Protein AF-A0A6A7Y2H7-F1 (afdb_monomer_lite)

Structure (mmCIF, N/CA/C/O backbone):
data_AF-A0A6A7Y2H7-F1
#
_entry.id   AF-A0A6A7Y2H7-F1
#
loop_
_atom_site.group_PDB
_atom_site.id
_atom_site.type_symbol
_atom_site.label_atom_id
_atom_site.label_alt_id
_atom_site.label_comp_id
_atom_site.label_asym_id
_atom_site.label_entity_id
_atom_site.label_seq_id
_atom_site.pdbx_PDB_ins_code
_atom_site.Cartn_x
_atom_site.Cartn_y
_atom_site.Cartn_z
_atom_site.occupancy
_atom_site.B_iso_or_equiv
_atom_site.auth_seq_id
_atom_site.auth_comp_id
_atom_site.auth_asym_id
_atom_site.auth_atom_id
_atom_site.pdbx_PDB_model_num
ATOM 1 N N . MET A 1 1 ? 47.566 62.507 -9.647 1.00 36.50 1 MET A N 1
ATOM 2 C CA . MET A 1 1 ? 47.932 61.097 -9.901 1.00 36.50 1 MET A CA 1
ATOM 3 C C . MET A 1 1 ? 47.512 60.290 -8.685 1.00 36.50 1 MET A C 1
ATOM 5 O O . MET A 1 1 ? 47.895 60.657 -7.585 1.00 36.50 1 MET A O 1
ATOM 9 N N . ALA A 1 2 ? 46.610 59.323 -8.864 1.00 34.62 2 ALA A N 1
ATOM 10 C CA . ALA A 1 2 ? 45.900 58.640 -7.782 1.00 34.62 2 ALA A CA 1
ATOM 11 C C . ALA A 1 2 ? 46.822 57.700 -6.985 1.00 34.62 2 ALA A C 1
ATOM 13 O O . ALA A 1 2 ? 47.440 56.808 -7.562 1.00 34.62 2 ALA A O 1
ATOM 14 N N . GLN A 1 3 ? 46.883 57.882 -5.665 1.00 44.72 3 GLN A N 1
ATOM 15 C CA . GLN A 1 3 ? 47.573 56.989 -4.734 1.00 44.72 3 GLN A CA 1
ATOM 16 C C . GLN A 1 3 ? 46.531 56.123 -4.003 1.00 44.72 3 GLN A C 1
ATOM 18 O O . GLN A 1 3 ? 45.800 56.595 -3.143 1.00 44.72 3 GLN A O 1
ATOM 23 N N . VAL A 1 4 ? 46.436 54.870 -4.455 1.00 47.97 4 VAL A N 1
ATOM 24 C CA . VAL A 1 4 ? 46.178 53.621 -3.708 1.00 47.97 4 VAL A CA 1
ATOM 25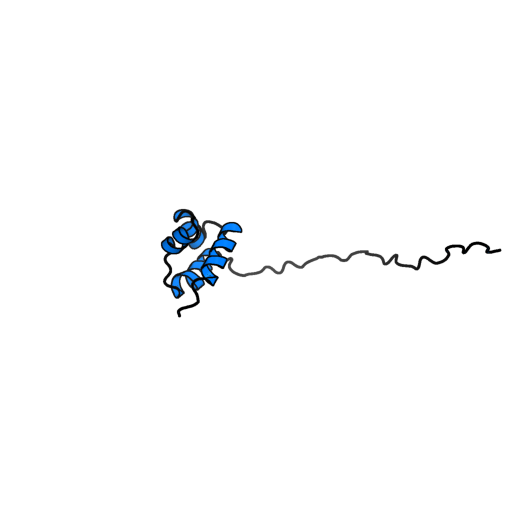 C C . VAL A 1 4 ? 45.254 53.705 -2.475 1.00 47.97 4 VAL A C 1
ATOM 27 O O . VAL A 1 4 ? 45.681 54.047 -1.375 1.00 47.97 4 VAL A O 1
ATOM 30 N N . LEU A 1 5 ? 44.004 53.251 -2.635 1.00 43.19 5 LEU A N 1
ATOM 31 C CA . LEU A 1 5 ? 43.118 52.866 -1.531 1.00 43.19 5 LEU A CA 1
ATOM 32 C C . LEU A 1 5 ? 43.642 51.586 -0.863 1.00 43.19 5 LEU A C 1
ATOM 34 O O . LEU A 1 5 ? 43.567 50.489 -1.416 1.00 43.19 5 LEU A O 1
ATOM 38 N N . HIS A 1 6 ? 44.174 51.759 0.340 1.00 41.97 6 HIS A N 1
ATOM 39 C CA . HIS A 1 6 ? 44.498 50.704 1.289 1.00 41.97 6 HIS A CA 1
ATOM 40 C C . HIS A 1 6 ? 43.188 50.071 1.806 1.00 41.97 6 HIS A C 1
ATOM 42 O O . HIS A 1 6 ? 42.303 50.769 2.302 1.00 41.97 6 HIS A O 1
ATOM 48 N N . LEU A 1 7 ? 43.043 48.754 1.632 1.00 54.06 7 LEU A N 1
ATOM 49 C CA . LEU A 1 7 ? 41.896 47.941 2.055 1.00 54.06 7 LEU A CA 1
ATOM 50 C C . LEU A 1 7 ? 41.875 47.762 3.582 1.00 54.06 7 LEU A C 1
ATOM 52 O O . LEU A 1 7 ? 42.197 46.691 4.085 1.00 54.06 7 LEU A O 1
ATOM 56 N N . GLU A 1 8 ? 41.439 48.778 4.319 1.00 49.75 8 GLU A N 1
ATOM 57 C CA . GLU A 1 8 ? 41.144 48.656 5.749 1.00 49.75 8 GLU A CA 1
ATOM 58 C C . GLU A 1 8 ? 39.628 48.620 5.967 1.00 49.75 8 GLU A C 1
ATOM 60 O O . GLU A 1 8 ? 38.917 49.581 5.677 1.00 49.75 8 GLU A O 1
ATOM 65 N N . GLY A 1 9 ? 39.124 47.493 6.485 1.00 48.78 9 GLY A N 1
ATOM 66 C CA . GLY A 1 9 ? 37.750 47.418 6.992 1.00 48.78 9 GLY A CA 1
ATOM 67 C C . GLY A 1 9 ? 36.923 46.196 6.596 1.00 48.78 9 GLY A C 1
ATOM 68 O O . GLY A 1 9 ? 35.727 46.335 6.342 1.00 48.78 9 GLY A O 1
ATOM 69 N N . ARG A 1 10 ? 37.481 44.974 6.595 1.00 47.91 10 ARG A N 1
ATOM 70 C CA . ARG A 1 10 ? 36.640 43.758 6.635 1.00 47.91 10 ARG A CA 1
ATOM 71 C C . ARG A 1 10 ? 36.044 43.592 8.030 1.00 47.91 10 ARG A C 1
ATOM 73 O O . ARG A 1 10 ? 36.596 42.953 8.923 1.00 47.91 10 ARG A O 1
ATOM 80 N N . GLN A 1 11 ? 34.896 44.235 8.183 1.00 50.62 11 GLN A N 1
ATOM 81 C CA . GL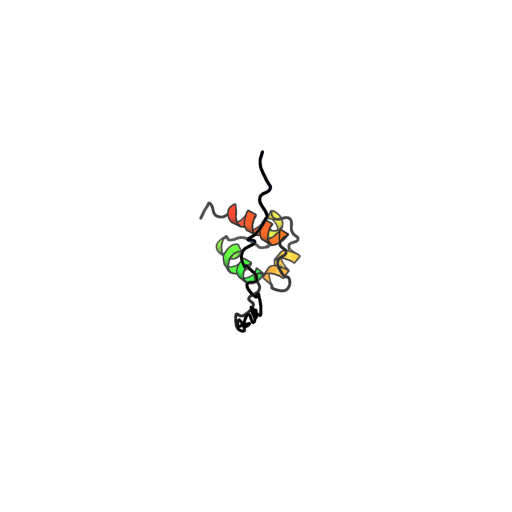N A 1 11 ? 34.013 44.191 9.332 1.00 50.62 11 GLN A CA 1
ATOM 82 C C . GLN A 1 11 ? 33.814 42.764 9.860 1.00 50.62 11 GLN A C 1
ATOM 84 O O . GLN A 1 11 ? 33.36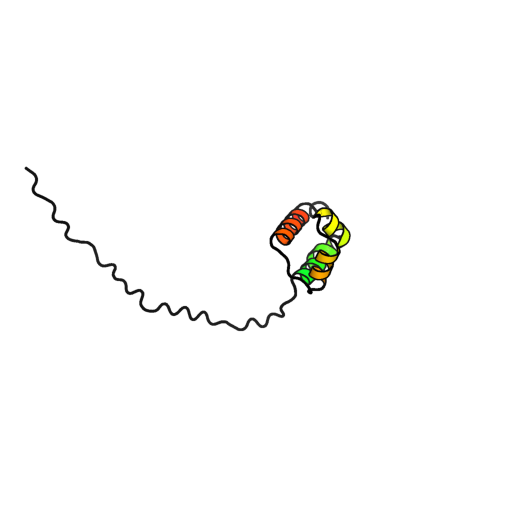3 41.847 9.179 1.00 50.62 11 GLN A O 1
ATOM 89 N N . ARG A 1 12 ? 34.154 42.638 11.141 1.00 51.50 12 ARG A N 1
ATOM 90 C CA . ARG A 1 12 ? 33.628 41.733 12.165 1.00 51.50 12 ARG A CA 1
ATOM 91 C C . ARG A 1 12 ? 32.358 40.955 11.777 1.00 51.50 12 ARG A C 1
ATOM 93 O O . ARG A 1 12 ? 31.255 41.345 12.142 1.00 51.50 12 ARG A O 1
ATOM 100 N N . LEU A 1 13 ? 32.526 39.756 11.226 1.00 49.78 13 LEU A N 1
ATOM 101 C CA . LEU A 1 13 ? 31.540 38.674 11.344 1.00 49.78 13 LEU A CA 1
ATOM 102 C C . LEU A 1 13 ? 32.218 37.345 11.702 1.00 49.78 13 LEU A C 1
ATOM 104 O O . LEU A 1 13 ? 31.941 36.295 11.141 1.00 49.78 13 LEU A O 1
ATOM 108 N N . ARG A 1 14 ? 33.065 37.361 12.737 1.00 49.06 14 ARG A N 1
ATOM 109 C CA . ARG A 1 14 ? 33.327 36.157 13.544 1.00 49.06 14 ARG A CA 1
ATOM 110 C C . ARG A 1 14 ? 32.239 36.015 14.610 1.00 49.06 14 ARG A C 1
ATOM 112 O O . ARG A 1 14 ? 32.516 36.001 15.806 1.00 49.06 14 ARG A O 1
ATOM 119 N N . ARG A 1 15 ? 30.973 35.915 14.189 1.00 47.66 15 ARG A N 1
ATOM 120 C CA . ARG A 1 15 ? 29.905 35.424 15.071 1.00 47.66 15 ARG A CA 1
ATOM 121 C C . ARG A 1 15 ? 30.033 33.908 15.161 1.00 47.66 15 ARG A C 1
ATOM 123 O O . ARG A 1 15 ? 29.394 33.166 14.435 1.00 47.66 15 ARG A O 1
ATOM 130 N N . ARG A 1 16 ? 30.955 33.487 16.027 1.00 48.38 16 ARG A N 1
ATOM 131 C CA . ARG A 1 16 ? 30.797 32.411 17.012 1.00 48.38 16 ARG A CA 1
ATOM 132 C C . ARG A 1 16 ? 29.570 31.511 16.770 1.00 48.38 16 ARG A C 1
ATOM 134 O O . ARG A 1 16 ? 28.586 31.609 17.492 1.00 48.38 16 ARG A O 1
ATOM 141 N N . ILE A 1 17 ? 29.656 30.588 15.811 1.00 55.72 17 ILE A N 1
ATOM 142 C CA . ILE A 1 17 ? 28.769 29.416 15.758 1.00 55.72 17 ILE A CA 1
ATOM 143 C C . ILE A 1 17 ? 29.295 28.432 16.810 1.00 55.72 17 ILE A C 1
ATOM 145 O O . ILE A 1 17 ? 29.878 27.399 16.505 1.00 55.72 17 ILE A O 1
ATOM 149 N N . VAL A 1 18 ? 29.200 28.808 18.085 1.00 57.47 18 VAL A N 1
ATOM 150 C CA . VAL A 1 18 ? 29.521 27.911 19.195 1.00 57.47 18 VAL A CA 1
ATOM 151 C C . VAL A 1 18 ? 28.192 27.441 19.759 1.00 57.47 18 VAL A C 1
ATOM 153 O O . VAL A 1 18 ? 27.511 28.183 20.456 1.00 57.47 18 VAL A O 1
ATOM 156 N N . ARG A 1 19 ? 27.866 26.185 19.438 1.00 53.53 19 ARG A N 1
ATOM 157 C CA . ARG A 1 19 ? 26.801 25.363 20.029 1.00 53.53 19 ARG A CA 1
ATOM 158 C C . ARG A 1 19 ? 25.360 25.824 19.798 1.00 53.53 19 ARG A C 1
ATOM 160 O O . ARG A 1 19 ? 24.620 26.038 20.755 1.00 53.53 19 ARG A O 1
ATOM 167 N N . LEU A 1 20 ? 24.886 25.771 18.555 1.00 56.56 20 LEU A N 1
ATOM 168 C CA . LEU A 1 20 ? 23.491 25.362 18.384 1.00 56.56 20 LEU A CA 1
ATOM 169 C C . LEU A 1 20 ? 23.445 23.852 18.666 1.00 56.56 20 LEU A C 1
ATOM 171 O O . LEU A 1 20 ? 23.725 23.029 17.800 1.00 56.56 20 LEU A O 1
ATOM 175 N N . SER A 1 21 ? 23.221 23.483 19.929 1.00 61.84 21 SER A N 1
ATOM 176 C CA . SER A 1 21 ? 22.933 22.096 20.281 1.00 61.84 21 SER A CA 1
ATOM 177 C C . SER A 1 21 ? 21.579 21.775 19.665 1.00 61.84 21 SER A C 1
ATOM 179 O O . SER A 1 21 ? 20.545 22.105 20.237 1.00 61.84 21 SER A O 1
ATOM 181 N N . LEU A 1 22 ? 21.588 21.140 18.494 1.00 65.69 22 LEU A N 1
ATOM 182 C CA . LEU A 1 22 ? 20.423 20.467 17.926 1.00 65.69 22 LEU A CA 1
ATOM 183 C C . LEU A 1 22 ? 20.089 19.235 18.783 1.00 65.69 22 LEU A C 1
ATOM 185 O O . LEU A 1 22 ? 20.042 18.111 18.296 1.00 65.69 22 LEU A O 1
ATOM 189 N N . ARG A 1 23 ? 19.856 19.423 20.087 1.00 61.91 23 ARG A N 1
ATOM 190 C CA . ARG A 1 23 ? 19.036 18.493 20.855 1.00 61.91 23 ARG A CA 1
ATOM 191 C C . ARG A 1 23 ? 17.605 18.719 20.389 1.00 61.91 23 ARG A C 1
ATOM 193 O O . ARG A 1 23 ? 16.813 19.362 21.067 1.00 61.91 23 ARG A O 1
ATOM 200 N N . SER A 1 24 ? 17.294 18.213 19.196 1.00 62.31 24 SER A N 1
ATOM 201 C CA . SER A 1 24 ? 15.916 17.922 18.840 1.00 62.31 24 SER A CA 1
ATOM 202 C C . SER A 1 24 ? 15.459 16.876 19.850 1.00 62.31 24 SER A C 1
ATOM 204 O O . SER A 1 24 ? 15.821 15.702 19.740 1.00 62.31 24 SER A O 1
ATOM 206 N N . GLY A 1 25 ? 14.772 17.315 20.903 1.00 60.38 25 GLY A N 1
ATOM 207 C CA . GLY A 1 25 ? 14.103 16.409 21.818 1.00 60.38 25 GLY A CA 1
ATOM 208 C C . GLY A 1 25 ? 13.187 15.532 20.980 1.00 60.38 25 GLY A C 1
ATOM 209 O O . GLY A 1 25 ? 12.208 16.018 20.417 1.00 60.38 25 GLY A O 1
ATOM 210 N N . GLN A 1 26 ? 13.548 14.260 20.825 1.00 66.12 26 GLN A N 1
ATOM 211 C CA . GLN A 1 26 ? 12.633 13.275 20.282 1.00 66.12 26 GLN A CA 1
ATOM 212 C C . GLN A 1 26 ? 11.539 13.106 21.331 1.00 66.12 26 GLN A C 1
ATOM 214 O O . GLN A 1 26 ? 11.717 12.397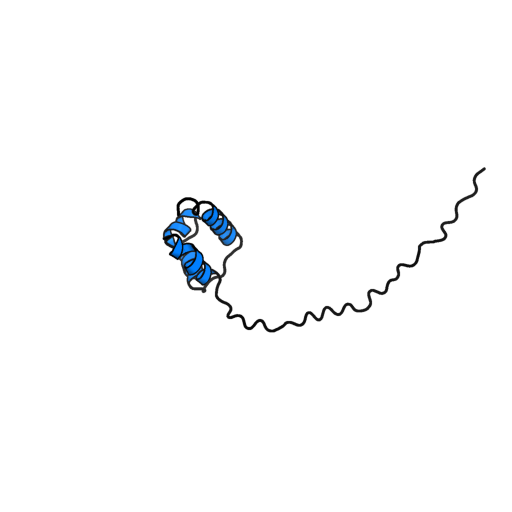 22.317 1.00 66.12 26 GLN A O 1
ATOM 219 N N . MET A 1 27 ? 10.428 13.818 21.156 1.00 66.69 27 MET A N 1
ATOM 220 C CA . MET A 1 27 ? 9.204 13.472 21.861 1.00 66.69 27 MET A CA 1
ATOM 221 C C . MET A 1 27 ? 8.779 12.105 21.322 1.00 66.69 27 MET A C 1
ATOM 223 O O . MET A 1 27 ? 8.622 11.984 20.100 1.00 66.69 27 MET A O 1
ATOM 227 N N . PRO A 1 28 ? 8.638 11.069 22.168 1.00 64.38 28 PRO A N 1
ATOM 228 C CA . PRO A 1 28 ? 8.142 9.785 21.709 1.00 64.38 28 PRO A CA 1
ATOM 229 C C . PRO A 1 28 ? 6.738 10.022 21.160 1.00 64.38 28 PRO A C 1
ATOM 231 O O . PRO A 1 28 ? 5.792 10.291 21.898 1.00 64.38 28 PRO A O 1
ATOM 234 N N . ARG A 1 29 ? 6.613 9.996 19.832 1.00 65.81 29 ARG A N 1
ATOM 235 C CA . ARG A 1 29 ? 5.318 10.047 19.169 1.00 65.81 29 ARG A CA 1
ATOM 236 C C . ARG A 1 29 ? 4.641 8.715 19.456 1.00 65.81 29 ARG A C 1
ATOM 238 O O . ARG A 1 29 ? 4.893 7.739 18.759 1.00 65.81 29 ARG A O 1
ATOM 245 N N . ASN A 1 30 ? 3.809 8.685 20.495 1.00 63.06 30 ASN A N 1
ATOM 246 C CA . ASN A 1 30 ? 2.906 7.575 20.787 1.00 63.06 30 ASN A CA 1
ATOM 247 C C . ASN A 1 30 ? 1.706 7.628 19.830 1.00 63.06 30 ASN A C 1
ATOM 249 O O . ASN A 1 30 ? 0.560 7.781 20.239 1.00 63.06 30 ASN A O 1
ATOM 253 N N . ILE A 1 31 ? 2.003 7.622 18.534 1.00 63.78 31 ILE A N 1
ATOM 254 C CA . ILE A 1 31 ? 1.007 7.463 17.489 1.00 63.78 31 ILE A CA 1
ATOM 255 C C . ILE A 1 31 ? 1.128 5.993 17.112 1.00 63.78 31 ILE A C 1
ATOM 257 O O . ILE A 1 31 ? 2.237 5.579 16.750 1.00 63.78 31 ILE A O 1
ATOM 261 N N . PRO A 1 32 ? 0.060 5.186 17.214 1.00 63.88 32 PRO A N 1
ATOM 262 C CA . PRO A 1 32 ? 0.103 3.851 16.646 1.00 63.88 32 PRO A CA 1
ATOM 263 C C . PRO A 1 32 ? 0.532 4.001 15.185 1.00 63.88 32 PRO A C 1
ATOM 265 O O . PRO A 1 32 ? -0.016 4.827 14.454 1.00 63.88 32 PRO A O 1
ATOM 268 N N . LEU A 1 33 ? 1.584 3.283 14.785 1.00 63.88 33 LEU A N 1
ATOM 269 C CA . LEU A 1 33 ? 2.069 3.282 13.407 1.00 63.88 33 LEU A CA 1
ATOM 270 C C . LEU A 1 33 ? 1.043 2.533 12.553 1.00 63.88 33 LEU A C 1
ATOM 272 O O . LEU A 1 33 ? 1.242 1.376 12.191 1.00 63.88 33 LEU A O 1
ATOM 276 N N . THR A 1 34 ? -0.087 3.181 12.279 1.00 73.69 34 THR A N 1
ATOM 277 C CA . THR A 1 34 ? -1.094 2.665 11.364 1.00 73.69 34 THR A CA 1
ATOM 278 C C . THR A 1 34 ? -0.443 2.583 9.998 1.00 73.69 34 THR A C 1
ATOM 280 O O . THR A 1 34 ? 0.071 3.573 9.469 1.00 73.69 34 THR A O 1
ATOM 283 N N . HIS A 1 35 ? -0.399 1.372 9.451 1.00 83.75 35 HIS A N 1
ATOM 284 C CA . HIS A 1 35 ? 0.244 1.153 8.174 1.00 83.75 35 HIS A CA 1
ATOM 285 C C . HIS A 1 35 ? -0.488 1.966 7.095 1.00 83.75 35 HIS A C 1
ATOM 287 O O . HIS A 1 35 ? -1.713 1.864 6.994 1.00 83.75 35 HIS A O 1
ATOM 293 N N . PRO A 1 36 ? 0.223 2.736 6.252 1.00 82.94 36 PRO A N 1
ATOM 294 C CA . PRO A 1 36 ? -0.411 3.640 5.294 1.00 82.94 36 PRO A CA 1
ATOM 295 C C . PRO A 1 36 ? -1.345 2.915 4.321 1.00 82.94 36 PRO A C 1
ATOM 297 O O . PRO A 1 36 ? -2.310 3.496 3.851 1.00 82.94 36 PRO A O 1
ATOM 300 N N . GLY A 1 37 ? -1.094 1.636 4.038 1.00 86.75 37 GLY A N 1
ATOM 301 C CA . GLY A 1 37 ? -1.969 0.836 3.182 1.00 86.75 37 GLY A CA 1
ATOM 302 C C . GLY A 1 37 ? -3.334 0.482 3.787 1.00 86.75 37 GLY A C 1
ATOM 303 O O . GLY A 1 37 ? -4.257 0.233 3.017 1.00 86.75 37 GLY A O 1
ATOM 304 N N . ILE A 1 38 ? -3.480 0.494 5.117 1.00 85.44 38 ILE A N 1
ATOM 305 C CA . ILE A 1 38 ? -4.784 0.321 5.781 1.00 85.44 38 ILE A CA 1
ATOM 306 C C . ILE A 1 38 ? -5.621 1.580 5.544 1.00 85.44 38 ILE A C 1
ATOM 308 O O . ILE A 1 38 ? -6.707 1.495 4.982 1.00 85.44 38 ILE A O 1
ATOM 312 N N . ILE A 1 39 ? -5.028 2.746 5.819 1.00 87.81 39 ILE A N 1
ATOM 313 C CA . ILE A 1 39 ? -5.624 4.069 5.565 1.00 87.81 39 ILE A CA 1
ATOM 314 C C . ILE A 1 39 ? -6.000 4.208 4.086 1.00 87.81 39 ILE A C 1
ATOM 316 O O . ILE A 1 39 ? -7.088 4.640 3.740 1.00 87.81 39 ILE A O 1
ATOM 320 N N . LEU A 1 40 ? -5.122 3.773 3.184 1.00 85.44 40 LEU A N 1
ATOM 321 C CA . LEU A 1 40 ? -5.377 3.818 1.747 1.00 85.44 40 LEU A CA 1
ATOM 322 C C . LEU A 1 40 ? -6.597 2.976 1.328 1.00 85.44 40 LEU A C 1
ATOM 324 O O . LEU A 1 40 ? -7.290 3.310 0.372 1.00 85.44 40 LEU A O 1
ATOM 328 N N . LYS A 1 41 ? -6.862 1.865 2.018 1.00 86.06 41 LYS A N 1
ATOM 329 C CA . LYS A 1 41 ? -8.034 1.035 1.741 1.00 86.06 41 LYS A CA 1
ATOM 330 C C . LYS A 1 41 ? -9.306 1.695 2.274 1.00 86.06 41 LYS A C 1
ATOM 332 O O . LYS A 1 41 ? -10.263 1.822 1.516 1.00 86.06 41 LYS A O 1
ATOM 337 N N . GLU A 1 42 ? -9.277 2.115 3.533 1.00 87.00 42 GLU A N 1
ATOM 338 C CA . GLU A 1 42 ? -10.424 2.667 4.265 1.00 87.00 42 GLU A CA 1
ATOM 339 C C . GLU A 1 42 ? -10.840 4.047 3.734 1.00 87.00 42 GLU A C 1
ATOM 341 O O . GLU A 1 42 ? -12.018 4.271 3.476 1.00 87.00 42 GLU A O 1
ATOM 346 N N . ASP A 1 43 ? -9.882 4.939 3.466 1.00 85.56 43 ASP A N 1
ATOM 347 C CA . ASP A 1 43 ? -10.169 6.338 3.117 1.00 85.56 43 ASP A CA 1
ATOM 348 C C . ASP A 1 43 ? -10.232 6.598 1.605 1.00 85.56 43 ASP A C 1
ATOM 350 O O . ASP A 1 43 ? -10.756 7.625 1.178 1.00 85.56 43 ASP A O 1
ATOM 354 N N . PHE A 1 44 ? -9.694 5.700 0.769 1.00 82.81 44 PHE A N 1
ATOM 355 C CA . PHE A 1 44 ? -9.670 5.900 -0.687 1.00 82.81 44 PHE A CA 1
ATOM 356 C C . PHE A 1 44 ? -10.373 4.796 -1.465 1.00 82.81 44 PHE A C 1
ATOM 358 O O . PHE A 1 44 ? -11.147 5.094 -2.370 1.00 82.81 44 PHE A O 1
ATOM 365 N N . PHE A 1 45 ? -10.099 3.523 -1.187 1.00 84.75 45 PHE A N 1
ATOM 366 C CA . PHE A 1 45 ? -10.637 2.448 -2.025 1.00 84.75 45 PHE A CA 1
ATOM 367 C C . PHE A 1 45 ? -12.106 2.157 -1.729 1.00 84.75 45 PHE A C 1
ATOM 369 O O . PHE A 1 45 ? -12.915 2.111 -2.653 1.00 84.75 45 PHE A O 1
ATOM 376 N N . GLU A 1 46 ?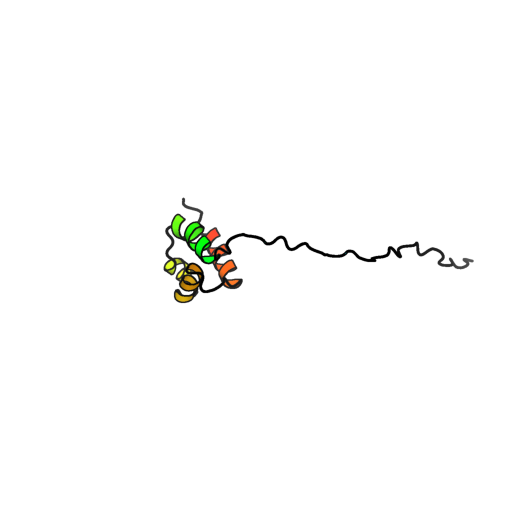 -12.455 2.002 -0.454 1.00 85.75 46 GLU A N 1
ATOM 377 C CA . GLU A 1 46 ? -13.825 1.743 -0.007 1.00 85.75 46 GLU A CA 1
ATOM 378 C C . GLU A 1 46 ? -14.819 2.860 -0.380 1.00 85.75 46 GLU A C 1
ATOM 380 O O . GLU A 1 46 ? -15.831 2.529 -1.004 1.00 85.75 46 GLU A O 1
ATOM 385 N N . PRO A 1 47 ? -14.555 4.158 -0.122 1.00 85.69 47 PRO A N 1
ATOM 386 C CA . PRO A 1 47 ? -15.518 5.220 -0.429 1.00 85.69 47 PRO A CA 1
ATOM 387 C C . PRO A 1 47 ? -15.736 5.431 -1.930 1.00 85.69 47 PRO A C 1
ATOM 389 O O . PRO A 1 47 ? -16.828 5.808 -2.337 1.00 85.69 47 PRO A O 1
ATOM 392 N N . ASN A 1 48 ? -14.736 5.136 -2.764 1.00 82.50 48 ASN A N 1
ATOM 393 C CA . ASN A 1 48 ? -14.855 5.228 -4.221 1.00 82.50 48 ASN A CA 1
ATOM 394 C C . ASN A 1 48 ? -15.372 3.925 -4.869 1.00 82.50 48 ASN A C 1
ATOM 396 O O . ASN A 1 48 ? -15.384 3.807 -6.094 1.00 82.50 48 ASN A O 1
ATOM 400 N N . GLY A 1 49 ? -15.741 2.904 -4.081 1.00 83.69 49 GLY A N 1
ATOM 401 C CA . GLY A 1 49 ? -16.191 1.604 -4.602 1.00 83.69 49 GLY A CA 1
ATOM 402 C C . GLY A 1 49 ? -15.120 0.855 -5.410 1.00 83.69 49 GLY A C 1
ATOM 403 O O . GLY A 1 49 ? -15.425 -0.028 -6.217 1.00 83.69 49 GLY A O 1
ATOM 404 N N . LEU A 1 50 ? -13.848 1.204 -5.220 1.00 84.25 50 LEU A N 1
ATOM 405 C CA . LEU A 1 50 ? -12.735 0.679 -5.992 1.00 84.25 50 LEU A CA 1
ATOM 406 C C . LEU A 1 50 ? -12.192 -0.596 -5.357 1.00 84.25 50 LEU A C 1
ATOM 408 O O . LEU A 1 50 ? -11.677 -0.616 -4.241 1.00 84.25 50 LEU A O 1
ATOM 412 N N . SER A 1 51 ? -12.216 -1.687 -6.119 1.00 87.56 51 SER A N 1
ATOM 413 C CA . SER A 1 51 ? -11.512 -2.900 -5.715 1.00 87.56 51 SER A CA 1
ATOM 414 C C . SER A 1 51 ? -9.997 -2.712 -5.823 1.00 87.56 51 SER A C 1
ATOM 416 O O . SER A 1 51 ? -9.495 -2.188 -6.820 1.00 87.56 51 SER A O 1
ATOM 418 N N . VAL A 1 52 ? -9.254 -3.294 -4.876 1.00 86.12 52 VAL A N 1
ATOM 419 C CA . VAL A 1 52 ? -7.789 -3.468 -4.938 1.00 86.12 52 VAL A CA 1
ATOM 420 C C . VAL A 1 52 ? -7.330 -3.998 -6.303 1.00 86.12 52 VAL A C 1
ATOM 422 O O . VAL A 1 52 ? -6.283 -3.607 -6.813 1.00 86.12 52 VAL A O 1
ATOM 425 N N . TYR A 1 53 ? -8.124 -4.873 -6.926 1.00 89.19 53 TYR A N 1
ATOM 426 C CA . TYR A 1 53 ? -7.835 -5.401 -8.257 1.00 89.19 53 TYR A CA 1
ATOM 427 C C . TYR A 1 53 ? -7.944 -4.348 -9.366 1.00 89.19 53 TYR A C 1
ATOM 429 O O . TYR A 1 53 ? -7.081 -4.301 -10.241 1.00 89.19 53 TYR A O 1
ATOM 437 N N . ALA A 1 54 ? -8.983 -3.512 -9.331 1.00 86.81 54 ALA A N 1
ATOM 438 C CA . ALA A 1 54 ? -9.200 -2.465 -10.325 1.00 86.81 54 ALA A CA 1
ATOM 439 C C . ALA A 1 54 ? -8.066 -1.436 -10.275 1.00 86.81 54 ALA A C 1
ATOM 441 O O . ALA A 1 54 ? -7.490 -1.105 -11.309 1.00 86.81 54 ALA A O 1
ATOM 442 N N . VAL A 1 55 ? -7.674 -1.032 -9.063 1.00 87.00 55 VAL A N 1
ATOM 443 C CA . VAL A 1 55 ? -6.551 -0.114 -8.850 1.00 87.00 55 VAL A CA 1
ATOM 444 C C . VAL A 1 55 ? -5.247 -0.742 -9.326 1.00 87.00 55 VAL A C 1
ATOM 446 O O . VAL A 1 55 ? -4.543 -0.126 -10.117 1.00 87.00 55 VAL A O 1
ATOM 449 N N . ALA A 1 56 ? -4.953 -1.988 -8.929 1.00 90.44 56 ALA A N 1
ATOM 450 C CA . ALA A 1 56 ? -3.758 -2.714 -9.365 1.00 90.44 56 ALA A CA 1
ATOM 451 C C . ALA A 1 56 ? -3.654 -2.807 -10.898 1.00 90.44 56 ALA A C 1
ATOM 453 O O . ALA A 1 56 ? -2.579 -2.597 -11.463 1.00 90.44 56 ALA A O 1
ATOM 454 N N . LYS A 1 57 ? -4.782 -3.068 -11.573 1.00 89.62 57 LYS A N 1
ATOM 455 C CA . LYS A 1 57 ? -4.868 -3.106 -13.036 1.00 89.62 57 LYS A CA 1
ATOM 456 C C . LYS A 1 57 ? -4.640 -1.726 -13.658 1.00 89.62 57 LYS A C 1
ATOM 458 O O . LYS A 1 57 ? -3.916 -1.638 -14.642 1.00 89.62 57 LYS A O 1
ATOM 463 N N . ALA A 1 58 ? -5.210 -0.668 -13.080 1.00 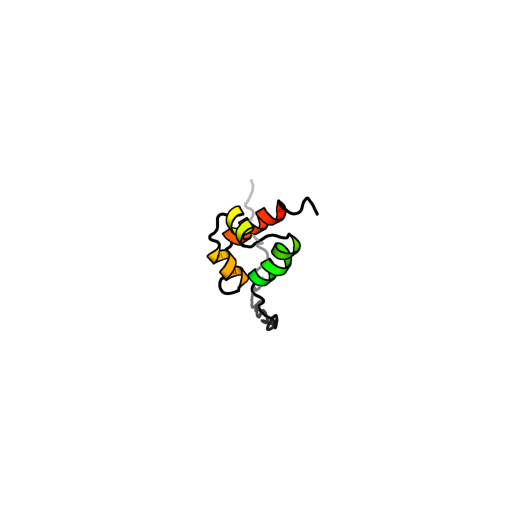87.31 58 ALA A N 1
ATOM 464 C CA . ALA A 1 58 ? -5.068 0.700 -13.577 1.00 87.31 58 ALA A CA 1
ATOM 465 C C . ALA A 1 58 ? -3.630 1.233 -13.461 1.00 87.31 58 ALA A C 1
ATOM 467 O O . ALA A 1 58 ? -3.151 1.912 -14.365 1.00 87.31 58 ALA A O 1
ATOM 468 N N . ILE A 1 59 ? -2.922 0.897 -12.378 1.00 88.88 59 ILE A N 1
ATOM 469 C CA . ILE A 1 59 ? -1.529 1.325 -12.149 1.00 88.88 59 ILE A CA 1
ATOM 470 C C . ILE A 1 59 ? -0.480 0.356 -12.721 1.00 88.88 59 ILE A C 1
ATOM 472 O O . ILE A 1 59 ? 0.712 0.648 -12.658 1.00 88.88 59 ILE A O 1
ATOM 476 N N . GLY A 1 60 ? -0.887 -0.808 -13.243 1.00 89.56 60 GLY A N 1
ATOM 477 C CA . GLY A 1 60 ? 0.026 -1.807 -13.813 1.00 89.56 60 GLY A CA 1
ATOM 478 C C . GLY A 1 60 ? 0.920 -2.519 -12.788 1.00 89.56 60 GLY A C 1
ATOM 479 O O . GLY A 1 60 ? 2.014 -2.967 -13.123 1.00 89.56 60 GLY A O 1
ATOM 480 N N . VAL A 1 61 ? 0.483 -2.626 -11.529 1.00 89.81 61 VAL A N 1
ATOM 481 C CA . VAL A 1 61 ? 1.231 -3.282 -10.441 1.00 89.81 61 VAL A CA 1
ATOM 482 C C . VAL A 1 61 ? 0.587 -4.638 -10.129 1.00 89.81 61 VAL A C 1
ATOM 484 O O . VAL A 1 61 ? -0.639 -4.745 -10.137 1.00 89.81 61 VAL A O 1
ATOM 487 N N . PRO A 1 62 ? 1.363 -5.699 -9.821 1.00 91.75 62 PRO A N 1
ATOM 488 C CA . PRO A 1 62 ? 0.791 -6.989 -9.443 1.00 91.75 62 PRO A CA 1
ATOM 489 C C . PRO A 1 62 ? -0.157 -6.863 -8.243 1.00 91.75 62 PRO A C 1
ATOM 491 O O . PRO A 1 62 ? 0.184 -6.253 -7.227 1.00 91.75 62 PRO A O 1
ATOM 494 N N . ARG A 1 63 ? -1.330 -7.506 -8.339 1.00 91.94 63 ARG A N 1
ATOM 495 C CA . ARG A 1 63 ? -2.371 -7.504 -7.292 1.00 91.94 63 ARG A CA 1
ATOM 496 C C . ARG A 1 63 ? -1.822 -7.910 -5.926 1.00 91.94 63 ARG A C 1
ATOM 498 O O . ARG A 1 63 ? -2.202 -7.311 -4.926 1.00 91.94 63 ARG A O 1
ATOM 505 N N . SER A 1 64 ? -0.935 -8.907 -5.887 1.00 92.00 64 SER A N 1
ATOM 506 C CA . SER A 1 64 ? -0.304 -9.387 -4.652 1.00 92.00 64 SER A CA 1
ATOM 507 C C . SER A 1 64 ? 0.399 -8.262 -3.899 1.00 92.00 64 SER A C 1
ATOM 509 O O . SER A 1 64 ? 0.209 -8.132 -2.698 1.00 92.00 64 SER A O 1
ATOM 511 N N . ARG A 1 65 ? 1.117 -7.382 -4.604 1.00 90.44 65 ARG A N 1
ATOM 512 C CA . ARG A 1 65 ? 1.827 -6.258 -3.986 1.00 90.44 65 ARG A CA 1
ATOM 513 C C . ARG A 1 65 ? 0.873 -5.247 -3.355 1.00 90.44 65 ARG A C 1
ATOM 515 O O . ARG A 1 65 ? 1.098 -4.840 -2.223 1.00 90.44 65 ARG A O 1
ATOM 522 N N . ILE A 1 66 ? -0.192 -4.850 -4.055 1.00 89.38 66 ILE A N 1
ATOM 523 C CA . ILE A 1 66 ? -1.181 -3.919 -3.481 1.00 89.38 66 ILE A CA 1
ATOM 524 C C . ILE A 1 66 ? -1.895 -4.571 -2.294 1.00 89.38 66 ILE A C 1
ATOM 526 O O . ILE A 1 66 ? -2.127 -3.917 -1.284 1.00 89.38 66 ILE A O 1
ATOM 530 N N . ASN A 1 67 ? -2.174 -5.872 -2.378 1.00 91.25 67 ASN A N 1
ATOM 531 C CA . ASN A 1 67 ? -2.810 -6.597 -1.288 1.00 91.25 67 ASN A CA 1
ATOM 532 C C . ASN A 1 67 ? -1.934 -6.617 -0.026 1.00 91.25 67 ASN A C 1
ATOM 534 O O . ASN A 1 67 ? -2.420 -6.312 1.057 1.00 91.25 67 ASN A O 1
ATOM 538 N N . GLU A 1 68 ? -0.642 -6.910 -0.161 1.00 90.75 68 GLU A N 1
ATOM 539 C CA . GLU A 1 68 ? 0.309 -6.904 0.958 1.00 90.75 68 GLU A CA 1
ATOM 540 C C . GLU A 1 68 ? 0.509 -5.497 1.549 1.00 90.75 68 GLU A C 1
ATOM 542 O O . GLU A 1 68 ? 0.659 -5.356 2.764 1.00 90.75 68 GLU A O 1
ATOM 547 N N . ILE A 1 69 ? 0.439 -4.451 0.716 1.00 89.94 69 ILE A N 1
ATOM 548 C CA . ILE A 1 69 ? 0.422 -3.052 1.166 1.00 89.94 69 ILE A CA 1
ATOM 549 C C . ILE A 1 69 ? -0.828 -2.776 2.010 1.00 89.94 69 ILE A C 1
ATOM 551 O O . ILE A 1 69 ? -0.709 -2.254 3.120 1.00 89.94 69 ILE A O 1
ATOM 555 N N . CYS A 1 70 ? -2.014 -3.164 1.533 1.00 88.50 70 CYS A N 1
ATOM 556 C CA . CYS A 1 70 ? -3.270 -2.987 2.267 1.00 88.50 70 CYS A CA 1
ATOM 557 C C . CYS A 1 70 ? -3.306 -3.762 3.593 1.00 88.50 70 CYS A C 1
ATOM 559 O O . CYS A 1 70 ? -3.855 -3.267 4.569 1.00 88.50 70 CYS A O 1
ATOM 561 N N . HIS A 1 71 ? -2.683 -4.943 3.651 1.00 88.19 71 HIS A N 1
ATOM 562 C CA . HIS A 1 71 ? -2.581 -5.761 4.869 1.00 88.19 71 HIS A CA 1
ATOM 563 C C . HIS A 1 71 ? -1.458 -5.323 5.819 1.00 88.19 71 HIS A C 1
ATOM 565 O O . HIS A 1 71 ? -1.247 -5.943 6.859 1.00 88.19 71 HIS A O 1
ATOM 571 N N . GLY A 1 72 ? -0.701 -4.287 5.463 1.00 87.00 72 GLY A N 1
ATOM 572 C CA . GLY A 1 72 ? 0.374 -3.762 6.294 1.00 87.00 72 GLY A CA 1
ATOM 573 C C . GLY A 1 72 ? 1.638 -4.605 6.371 1.00 87.00 72 GLY A C 1
ATOM 574 O O . GLY A 1 72 ? 2.468 -4.392 7.251 1.00 87.00 72 GLY A O 1
ATOM 575 N N . ARG A 1 73 ? 1.807 -5.543 5.437 1.00 87.12 73 ARG A N 1
ATOM 576 C CA . ARG A 1 73 ? 2.994 -6.400 5.342 1.00 87.12 73 ARG A CA 1
ATOM 577 C C . ARG A 1 73 ? 4.114 -5.772 4.518 1.00 87.12 73 ARG A C 1
ATOM 579 O O . ARG A 1 73 ? 5.275 -6.127 4.700 1.00 87.12 73 ARG A O 1
ATOM 586 N N . GLN A 1 74 ? 3.787 -4.841 3.619 1.00 86.25 74 GLN A N 1
ATOM 587 C CA . GLN A 1 74 ? 4.762 -4.134 2.788 1.00 86.25 74 GLN A CA 1
ATOM 588 C C . GLN A 1 74 ? 4.532 -2.625 2.775 1.00 86.25 74 GLN A C 1
ATOM 590 O O . GLN A 1 74 ? 3.419 -2.168 2.546 1.00 86.25 74 GLN A O 1
ATOM 595 N N . GLY A 1 75 ? 5.614 -1.854 2.903 1.00 86.44 75 GLY A N 1
ATOM 596 C CA . GLY A 1 75 ? 5.578 -0.402 2.739 1.00 86.44 75 GLY A CA 1
ATOM 597 C C . GLY A 1 75 ? 5.293 0.042 1.297 1.00 86.44 75 GLY A C 1
ATOM 598 O O . GLY A 1 75 ? 5.512 -0.691 0.330 1.00 86.44 75 GLY A O 1
ATOM 599 N N . ILE A 1 76 ? 4.830 1.284 1.151 1.00 86.62 76 ILE A N 1
ATOM 600 C CA . ILE A 1 76 ? 4.549 1.903 -0.150 1.00 86.62 76 ILE A CA 1
ATOM 601 C C . ILE A 1 76 ? 5.846 2.484 -0.728 1.00 86.62 76 ILE A C 1
ATOM 603 O O . ILE A 1 76 ? 6.500 3.308 -0.093 1.00 86.62 76 ILE A O 1
ATOM 607 N N . ASN A 1 77 ? 6.211 2.079 -1.948 1.00 88.25 77 ASN A N 1
ATOM 608 C CA . ASN A 1 77 ? 7.321 2.692 -2.686 1.00 88.25 77 ASN A CA 1
ATOM 609 C C . ASN A 1 77 ? 6.880 4.029 -3.314 1.00 88.25 77 ASN A C 1
ATOM 611 O O . ASN A 1 77 ? 5.722 4.175 -3.704 1.00 88.25 77 ASN A O 1
ATOM 615 N N . ALA A 1 78 ? 7.809 4.971 -3.490 1.00 88.75 78 ALA A N 1
ATOM 616 C CA . ALA A 1 78 ? 7.563 6.284 -4.085 1.00 88.75 78 ALA A CA 1
ATOM 617 C C . ALA A 1 78 ? 6.872 6.200 -5.459 1.00 88.75 78 ALA A C 1
ATOM 619 O O . ALA A 1 78 ? 5.952 6.965 -5.734 1.00 88.75 78 ALA A O 1
ATOM 620 N N . SER A 1 79 ? 7.251 5.232 -6.299 1.00 88.56 79 SER A N 1
ATOM 621 C CA . SER A 1 79 ? 6.607 5.009 -7.601 1.00 88.56 79 SER A CA 1
ATOM 622 C C . SER A 1 79 ? 5.129 4.628 -7.472 1.00 88.56 79 SER A C 1
ATOM 624 O O . SER A 1 79 ? 4.292 5.148 -8.203 1.00 88.56 79 SER A O 1
ATOM 626 N N . ILE A 1 80 ? 4.793 3.763 -6.512 1.00 89.31 80 ILE A N 1
ATOM 627 C CA . ILE A 1 80 ? 3.415 3.332 -6.247 1.00 89.31 80 ILE A CA 1
ATOM 628 C C . ILE A 1 80 ? 2.607 4.490 -5.658 1.00 89.31 80 ILE A C 1
ATOM 630 O O . ILE A 1 80 ? 1.482 4.713 -6.090 1.00 89.31 80 ILE A O 1
ATOM 634 N N . ALA A 1 81 ? 3.189 5.263 -4.738 1.00 88.88 81 ALA A N 1
ATOM 635 C CA . ALA A 1 81 ? 2.542 6.449 -4.178 1.00 88.88 81 ALA A CA 1
ATOM 636 C C . ALA A 1 81 ? 2.187 7.476 -5.268 1.00 88.88 81 ALA A C 1
ATOM 638 O O . ALA A 1 81 ? 1.066 7.977 -5.296 1.00 88.88 81 ALA A O 1
ATOM 639 N N . LEU A 1 82 ? 3.106 7.739 -6.205 1.00 89.00 82 LEU A N 1
ATOM 640 C CA . LEU A 1 82 ? 2.864 8.644 -7.333 1.00 89.00 82 LEU A CA 1
ATOM 641 C C . LEU A 1 82 ? 1.760 8.132 -8.266 1.00 89.00 82 LEU A C 1
ATOM 643 O O . LEU A 1 82 ? 0.893 8.903 -8.675 1.00 89.00 82 LEU A O 1
ATOM 647 N N . LEU A 1 83 ? 1.776 6.836 -8.596 1.00 87.00 83 LEU A N 1
ATOM 648 C CA . LEU A 1 83 ? 0.761 6.225 -9.459 1.00 87.00 83 LEU A CA 1
ATOM 649 C C . LEU A 1 83 ? -0.629 6.262 -8.818 1.00 87.00 83 LEU A C 1
ATOM 651 O O . LEU A 1 83 ? -1.596 6.630 -9.483 1.00 87.00 83 LEU A O 1
ATOM 655 N N . ILE A 1 84 ? -0.724 5.929 -7.530 1.00 85.25 84 ILE A N 1
ATOM 656 C CA . ILE A 1 84 ? -1.986 5.981 -6.790 1.00 85.25 84 ILE A CA 1
ATOM 657 C C . ILE A 1 84 ? -2.476 7.428 -6.665 1.00 85.25 84 ILE A C 1
ATOM 659 O O . ILE A 1 84 ? -3.651 7.682 -6.908 1.00 85.25 84 ILE A O 1
ATOM 663 N N . GLY A 1 85 ? -1.591 8.387 -6.377 1.00 86.62 85 GLY A N 1
ATOM 664 C CA . GLY A 1 85 ? -1.950 9.808 -6.321 1.00 86.62 85 GLY A CA 1
ATOM 665 C C . GLY A 1 85 ? -2.498 10.327 -7.653 1.00 86.62 85 GLY A C 1
ATOM 666 O O . GLY A 1 85 ? -3.527 10.999 -7.684 1.00 86.62 85 GLY A O 1
ATOM 667 N N . ARG A 1 86 ? -1.875 9.942 -8.775 1.00 85.00 86 ARG A N 1
ATOM 668 C CA . ARG A 1 86 ? -2.375 10.283 -10.115 1.00 85.00 86 ARG A CA 1
ATOM 669 C C . ARG A 1 86 ? -3.737 9.652 -10.398 1.00 85.00 86 ARG A C 1
ATOM 671 O O . ARG A 1 86 ? -4.602 10.308 -10.967 1.00 85.00 86 ARG A O 1
ATOM 678 N N . PHE A 1 87 ? -3.923 8.392 -10.019 1.00 84.06 87 PHE A N 1
ATOM 679 C CA . PHE A 1 87 ? -5.192 7.694 -10.200 1.00 84.06 87 PHE A CA 1
ATOM 680 C C . PHE A 1 87 ? -6.317 8.317 -9.356 1.00 84.06 87 PHE A C 1
ATOM 682 O O . PHE A 1 87 ? -7.425 8.513 -9.854 1.00 84.06 87 PHE A O 1
ATOM 689 N N . SER A 1 88 ? -6.013 8.708 -8.116 1.00 73.94 88 SER A N 1
ATOM 690 C CA . SER A 1 88 ? -6.966 9.362 -7.216 1.00 73.94 88 SER A CA 1
ATOM 691 C C . SER A 1 88 ? -7.441 10.719 -7.737 1.00 73.94 88 SER A C 1
ATOM 693 O O . SER A 1 88 ? -8.581 11.085 -7.499 1.00 73.94 88 SER A O 1
ATOM 695 N N . MET A 1 89 ? -6.610 11.463 -8.472 1.00 73.31 89 MET A N 1
ATOM 696 C CA . MET A 1 89 ? -7.033 12.735 -9.076 1.00 73.31 89 MET A CA 1
ATOM 697 C C . MET A 1 89 ? -7.990 12.557 -10.261 1.00 73.31 89 MET A C 1
ATOM 699 O O . MET A 1 89 ? -8.786 13.447 -10.535 1.00 73.31 89 MET A O 1
ATOM 703 N N . LEU A 1 90 ? -7.905 11.436 -10.980 1.00 73.44 90 LEU A N 1
ATOM 704 C CA . LEU A 1 90 ? -8.683 11.202 -12.203 1.00 73.44 90 LEU A CA 1
ATOM 705 C C . LEU A 1 90 ? -10.077 10.614 -11.944 1.00 73.44 90 LEU A C 1
ATOM 707 O O . LEU A 1 90 ? -10.883 10.563 -12.864 1.00 73.44 90 LEU A O 1
ATOM 711 N N . THR A 1 91 ? -10.349 10.135 -10.729 1.00 67.94 91 THR A N 1
ATOM 712 C CA . THR A 1 91 ? -11.558 9.355 -10.402 1.00 67.94 91 THR A CA 1
ATOM 713 C C . THR A 1 91 ? -12.535 10.078 -9.469 1.00 67.94 91 THR A C 1
ATOM 715 O O . THR A 1 91 ? -13.622 9.569 -9.233 1.00 67.94 91 THR A O 1
ATOM 718 N N . CYS A 1 92 ? -12.202 11.287 -9.000 1.00 58.06 92 CYS A N 1
ATOM 719 C CA . CYS A 1 92 ? -13.028 12.084 -8.079 1.00 58.06 92 CYS A CA 1
ATOM 720 C C . CYS A 1 92 ? -14.037 13.040 -8.755 1.00 58.06 92 CYS A C 1
ATOM 722 O O . CYS A 1 92 ? -14.568 13.914 -8.078 1.00 58.06 92 CYS A O 1
ATOM 724 N N . SER A 1 93 ? -14.287 12.947 -10.066 1.00 58.84 93 SER A N 1
ATOM 725 C CA . SER A 1 93 ? -15.123 13.935 -10.779 1.00 58.84 93 SER A CA 1
ATOM 726 C C . SER A 1 93 ? -16.626 13.628 -10.847 1.00 58.84 93 SER A C 1
ATOM 728 O O . SER A 1 93 ? -17.362 14.506 -11.281 1.00 58.84 93 SER A O 1
ATOM 730 N N . ASP A 1 94 ? -17.095 12.459 -10.399 1.00 52.31 94 ASP A N 1
ATOM 731 C CA . ASP A 1 94 ? -18.488 12.020 -10.612 1.00 52.31 94 ASP A CA 1
ATOM 732 C C . ASP A 1 94 ? -19.182 11.482 -9.339 1.00 52.31 94 ASP A C 1
ATOM 734 O O . ASP A 1 94 ? -19.871 10.461 -9.376 1.00 52.31 94 ASP A O 1
ATOM 738 N N . SER A 1 95 ? -19.004 12.121 -8.179 1.00 49.75 95 SER A N 1
ATOM 739 C CA . SER A 1 95 ? -19.765 11.795 -6.954 1.00 49.75 95 SER A CA 1
ATOM 740 C C . SER A 1 95 ? -20.159 13.034 -6.168 1.00 49.75 95 SER A C 1
ATOM 742 O O . SER A 1 95 ? -19.308 13.944 -6.050 1.00 49.75 95 SER A O 1
#

Radius of gyration: 27.4 Å; chains: 1; bounding box: 68×70×36 Å

Organism: NCBI:txid2608987

InterPro domains:
  IPR001387 Cro/C1-type, helix-turn-helix domain [PF01381] (46-84)
  IPR001387 Cro/C1-type, helix-turn-helix domain [cd00093] (49-84)
  IPR010982 Lambda repressor-like, DNA-binding domain superfamily [G3DSA:1.10.260.40] (23-93)
  IPR010982 Lambda repressor-like, DNA-binding domain superfamily [SSF47413] (35-87)
  IPR013430 Toxin-antitoxin system, antidote protein, HigA [TIGR02607] (34-87)

Foldseek 3Di:
DDDDDDDPDPDDDPPDPDDPPPPPPPPPPPDPPDQVLCVCCVVPQVVLVHDLVNLCVQLVHDSVVSVCSNVNNDHDDPSNVVSVVVVSVVRPPPD

Secondary structure (DSSP, 8-state):
-----------------------------------HHHHHIIIIITTTT--HHHHHHHHT--HHHHHHHHTTSSPPPHHHHHHHHHHHHHS-S--

pLDDT: mean 73.81, std 16.69, range [34.62, 92.0]

Sequence (95 aa):
MAQVLHLEGRQRLRRRIVRLSLRSGQMPRNIPLTHPGIILKEDFFEPNGLSVYAVAKAIGVPRSRINEICHGRQGINASIALLIGRFSMLTCSDS

=== Feature glossary ===
The record interleaves many kinds of information about one protein. Here is each kind framed as the question it answers.

Q: What known structures does this most resemble?
A: Structural nearest neighbors (via Foldseek easy-search vs the PDB). Reported per hit: target PDB id, E-value, and alignment TM-score. A TM-score above ~0.5 is the conventional threshold for 'same fold'.

Q: Where is each backbone atom in 3D?
A: The mmCIF table is the protein's shape written out atom by atom. For each backbone N, Cα, C, and carbonyl O, it records an (x, y, z) coordinate triple in Å plus the residue type, chain letter, and residue number.

Q: What are the backbone torsion angles?
A: The φ/ψ torsion pair specifies the backbone conformation at each residue. φ rotates about the N–Cα bond, ψ about the Cα–C bond. Steric clashes forbid most of the (φ, ψ) plane — the allowed regions (α-helix basin, β-sheet basin, left-handed helix) are the Ramachandran-allowed regions.

Q: Which residues are buried vs exposed?
A: Solvent-accessible surface area (SASA) is the area in Å² traced out by the centre of a 1.4 Å probe sphere (a water molecule) rolled over the protein's van der Waals surface (Shrake–Rupley / Lee–Richards construction). Buried residues have near-zero SASA; fully exposed residues can exceed 200 Å². The total SASA scales roughly with the number of surface residues.

Q: How confident is the AlphaFold model at each residue?
A: pLDDT is the predicted lDDT-Cα score: AlphaFold's confidence that the local environment of each residue (all inter-atomic distances within 15 Å) is correctly placed. It is a per-residue number between 0 and 100, with higher meaning more reliable.

Q: What does the local fold look like, residue by residue?
A: 3Di is Foldseek's structural alphabet. Each residue is assigned one of twenty discrete states based on how its Cα sits relative to its spatial (not sequential) neighbors. Aligning 3Di strings finds structural homologs roughly as well as full 3D superposition, but orders of magnitude faster.

Q: How big and how compact is the whole molecule?
A: Radius of gyration (Rg) is the root-mean-square distance of Cα atoms from their centroid — a single number for overall size and compactness. A globular domain of N residues has Rg ≈ 2.2·N^0.38 Å; an extended or disordered chain has a much larger Rg. The Cα contact count is the number of residue pairs whose Cα atoms are within 8 Å and are more than four positions apart in sequence — a standard proxy for tertiary packing density. The bounding box is the smallest axis-aligned box enclosing all Cα atoms.

Q: Which residues are in helices, strands, or loops?
A: DSSP 8-state secondary structure assigns each residue one of H (α-helix), G (3₁₀-helix), I (π-helix), E (extended β-strand), B (isolated β-bridge), T (hydrogen-bonded turn), S (bend), or '-' (coil). The assignment is computed from backbone hydrogen-bond geometry via the Kabsch–Sander algorithm.

Q: How mobile is each atom in the crystal?
A: Crystallographic B-factors measure how much each atom's electron density is smeared out, in Å². They rise in mobile loops and surface residues and fall in the buried interior. In AlphaFold models this column is repurposed to hold pLDDT instead.

Q: What if only a Cα trace is available?
A: P-SEA three-state annotation labels each residue as helix, strand, or coil based purely on the geometry of the Cα trace. It serves as a fallback when the full backbone (and thus DSSP) is unavailable.

Q: What family and function is it annotated with?
A: Database cross-references. InterPro integrates a dozen domain/family signature databases into unified entries with residue-range hits. GO terms attach function/process/location labels with evidence codes. CATH codes position the fold in a four-level structural taxonomy. Organism is the NCBI-taxonomy species name.

Q: Are the domains correctly placed relative to each other?
A: Predicted Aligned Error (PAE) is an AlphaFold confidence matrix: entry (i, j) is the expected error in the position of residue j, in ångströms, when the prediction is superimposed on the true structure at residue i. Low PAE within a block of residues means that block is internally rigid and well-predicted; high PAE between two blocks means their relative placement is uncertain even if each block individually is confident.

Q: What do the diagnostic plots show?
A: Three diagnostic plots accompany the record. The Cα contact map visualizes the tertiary structure as a 2D adjacency matrix (8 Å cutoff, sequence-local contacts suppressed). The Ramachandran plot shows the distribution of backbone (φ, ψ) torsions, with points in the α and β basins reflecting secondary structure content. The PAE plot shows AlphaFold's inter-residue confidence as a color matrix.

Q: What is the amino-acid chain?
A: Primary structure: the covalent order of the twenty standard amino acids along the backbone. Two proteins with the same sequence will (almost always) fold to the same structure; two with 30% identity often share a fold but not the details.

Q: What do the rendered images show?
A: The six renders are orthographic views along the three Cartesian axes in both directions. Representation (cartoon, sticks, or surface) and color scheme (sequence-rainbow or by-chain) vary across proteins so the training set covers all the common visualization conventions.